Protein AF-A0A1J0TXA4-F1 (afdb_monomer_lite)

Secondary structure (DSSP, 8-state):
-HHHHHHHHTT---S--HHHHHHHHHHHHHHHHTT--HHHHHHHHHHHHHHHHHHTT----HHHHHHHHHHHHHHHT-

pLDDT: mean 95.33, std 2.93, range [82.0, 98.19]

Structure (mmCIF, N/CA/C/O backbone):
data_AF-A0A1J0TXA4-F1
#
_entry.id   AF-A0A1J0TXA4-F1
#
loop_
_atom_site.group_PDB
_atom_site.id
_atom_site.type_symbol
_atom_site.label_atom_id
_atom_site.label_alt_id
_atom_site.label_comp_id
_atom_site.label_asym_id
_atom_site.label_entity_id
_atom_site.label_seq_id
_atom_site.pdbx_PDB_ins_code
_atom_site.Cartn_x
_atom_site.Cartn_y
_atom_site.Cartn_z
_atom_site.occupancy
_atom_site.B_iso_or_equiv
_atom_site.auth_seq_id
_atom_site.auth_comp_id
_atom_site.auth_asym_id
_atom_site.auth_atom_id
_atom_site.pdbx_PDB_model_num
ATOM 1 N N . MET A 1 1 ? -2.430 11.173 -9.915 1.00 87.25 1 MET A N 1
ATOM 2 C CA . MET A 1 1 ? -3.084 11.177 -8.583 1.00 87.25 1 MET A CA 1
ATOM 3 C C . MET A 1 1 ? -1.984 11.134 -7.536 1.00 87.25 1 MET A C 1
ATOM 5 O O . MET A 1 1 ? -1.157 10.236 -7.633 1.00 87.25 1 MET A O 1
ATOM 9 N N . ARG A 1 2 ? -1.992 12.039 -6.542 1.00 90.25 2 ARG A N 1
ATOM 10 C CA . ARG A 1 2 ? -0.890 12.200 -5.567 1.00 90.25 2 ARG A CA 1
ATOM 11 C C . ARG A 1 2 ? -0.397 10.892 -4.944 1.00 90.25 2 ARG A C 1
ATOM 13 O O . ARG A 1 2 ? 0.785 10.595 -5.033 1.00 90.25 2 ARG A O 1
ATOM 20 N N . VAL A 1 3 ? -1.301 10.058 -4.423 1.00 93.25 3 VAL A N 1
ATOM 21 C CA . VAL A 1 3 ? -0.908 8.774 -3.817 1.00 93.25 3 VAL A CA 1
ATOM 22 C C . VAL A 1 3 ? -0.270 7.802 -4.815 1.00 93.25 3 VAL A C 1
ATOM 24 O O . VAL A 1 3 ? 0.703 7.139 -4.478 1.00 93.25 3 VAL A O 1
ATOM 27 N N . LYS A 1 4 ? -0.748 7.743 -6.068 1.00 94.06 4 LYS A N 1
ATOM 28 C CA . LYS A 1 4 ? -0.124 6.903 -7.106 1.00 94.06 4 LYS A CA 1
ATOM 29 C C . LYS A 1 4 ? 1.271 7.415 -7.458 1.00 94.06 4 LYS A C 1
ATOM 31 O O . LYS A 1 4 ? 2.190 6.614 -7.537 1.00 94.06 4 LYS A O 1
ATOM 36 N N . GLU A 1 5 ? 1.424 8.727 -7.623 1.00 94.38 5 GLU A N 1
ATOM 37 C CA . GLU A 1 5 ? 2.715 9.365 -7.916 1.00 94.38 5 GLU A CA 1
ATOM 38 C C . GLU A 1 5 ? 3.729 9.120 -6.785 1.00 94.38 5 GLU A C 1
ATOM 40 O O . GLU A 1 5 ? 4.885 8.797 -7.048 1.00 94.38 5 GLU A O 1
ATOM 45 N N . ALA A 1 6 ? 3.296 9.195 -5.523 1.00 95.94 6 ALA A N 1
ATOM 46 C CA . ALA A 1 6 ? 4.143 8.930 -4.361 1.00 95.94 6 ALA A CA 1
ATOM 47 C C . ALA A 1 6 ? 4.539 7.446 -4.225 1.00 95.94 6 ALA A C 1
ATOM 49 O O . ALA A 1 6 ? 5.688 7.129 -3.892 1.00 95.94 6 ALA A O 1
ATOM 50 N N . LEU A 1 7 ? 3.611 6.527 -4.513 1.00 95.69 7 LEU A N 1
ATOM 51 C CA . LEU A 1 7 ? 3.899 5.092 -4.540 1.00 95.69 7 LEU A CA 1
ATOM 52 C C . LEU A 1 7 ? 4.837 4.733 -5.700 1.00 95.69 7 LEU A C 1
ATOM 54 O O . LEU A 1 7 ? 5.773 3.961 -5.508 1.00 95.69 7 LEU A O 1
ATOM 58 N N . GLU A 1 8 ? 4.640 5.321 -6.879 1.00 95.31 8 GLU A N 1
ATOM 59 C CA . GLU A 1 8 ? 5.518 5.146 -8.041 1.00 95.31 8 GLU A CA 1
ATOM 60 C C . GLU A 1 8 ? 6.934 5.660 -7.751 1.00 95.31 8 GLU A C 1
ATOM 62 O O . GLU A 1 8 ? 7.905 4.937 -7.968 1.00 95.31 8 GLU A O 1
ATOM 67 N N . ALA A 1 9 ? 7.063 6.844 -7.139 1.00 94.31 9 ALA A N 1
ATOM 68 C CA . ALA A 1 9 ? 8.348 7.387 -6.692 1.00 94.31 9 ALA A CA 1
ATOM 69 C C . ALA A 1 9 ? 9.059 6.491 -5.659 1.00 94.31 9 ALA A C 1
ATOM 71 O O . ALA A 1 9 ? 10.286 6.506 -5.563 1.00 94.31 9 ALA A O 1
ATOM 72 N N . SER A 1 10 ? 8.297 5.693 -4.906 1.00 93.88 10 SER A N 1
ATOM 73 C CA . SER A 1 10 ? 8.821 4.720 -3.938 1.00 93.88 10 SER A CA 1
ATOM 74 C C . SER A 1 10 ? 9.075 3.332 -4.551 1.00 93.88 10 SER A C 1
ATOM 76 O O . SER A 1 10 ? 9.514 2.428 -3.844 1.00 93.88 10 SER A O 1
ATOM 78 N N . GLY A 1 11 ? 8.802 3.135 -5.847 1.00 95.38 11 GLY A N 1
ATOM 79 C CA . GLY A 1 11 ? 8.918 1.835 -6.511 1.00 95.38 11 GLY A CA 1
ATOM 80 C C . GLY A 1 11 ? 7.885 0.814 -6.022 1.00 95.38 11 GLY A C 1
ATOM 81 O O . GLY A 1 11 ? 8.212 -0.360 -5.877 1.00 95.38 11 GLY A O 1
ATOM 82 N N . LEU A 1 12 ? 6.669 1.273 -5.711 1.00 95.38 12 LEU A N 1
ATOM 83 C CA . LEU A 1 12 ? 5.559 0.479 -5.161 1.00 95.38 12 LEU A CA 1
ATOM 84 C C . LEU A 1 12 ? 4.302 0.514 -6.040 1.00 95.38 12 LEU A C 1
ATOM 86 O O . LEU A 1 12 ? 3.214 0.161 -5.590 1.00 95.38 12 LEU A O 1
ATOM 90 N N . VAL A 1 13 ? 4.450 0.932 -7.295 1.00 92.38 13 VAL A N 1
ATOM 91 C CA . VAL A 1 13 ? 3.440 0.845 -8.351 1.00 92.38 13 VAL A CA 1
ATOM 92 C C . VAL A 1 13 ? 4.171 0.523 -9.652 1.00 92.38 13 VAL A C 1
ATOM 94 O O . VAL A 1 13 ? 5.109 1.220 -10.033 1.00 92.38 13 VAL A O 1
ATOM 97 N N . ALA A 1 14 ? 3.729 -0.522 -10.345 1.00 85.38 14 ALA A N 1
ATOM 98 C CA . ALA A 1 14 ? 4.113 -0.825 -11.719 1.00 85.38 14 ALA A CA 1
ATOM 99 C C . ALA A 1 14 ? 2.924 -1.474 -12.423 1.00 85.38 14 ALA A C 1
ATOM 101 O O . ALA A 1 14 ? 2.253 -2.321 -11.837 1.00 85.38 14 ALA A O 1
ATOM 102 N N . ASP A 1 15 ? 2.653 -1.050 -13.657 1.00 82.00 15 ASP A N 1
ATOM 103 C CA . ASP A 1 15 ? 1.695 -1.688 -14.570 1.00 82.00 15 ASP A CA 1
ATOM 104 C C . ASP A 1 15 ? 0.267 -1.904 -14.018 1.00 82.00 15 ASP A C 1
ATOM 106 O O . ASP A 1 15 ? -0.466 -2.780 -14.479 1.00 82.00 15 ASP A O 1
ATOM 110 N N . VAL A 1 16 ? -0.168 -1.080 -13.056 1.00 86.50 16 VAL A N 1
ATOM 111 C CA . VAL A 1 16 ? -1.529 -1.108 -12.493 1.00 86.50 16 VAL A CA 1
ATOM 112 C C . VAL A 1 16 ? -2.316 0.166 -12.799 1.00 86.50 16 VAL A C 1
ATOM 114 O O . VAL A 1 16 ? -1.783 1.281 -12.865 1.00 86.50 16 VAL A O 1
ATOM 117 N N . THR A 1 17 ? -3.626 -0.008 -12.978 1.00 91.19 17 THR A N 1
ATOM 118 C CA . THR A 1 17 ? -4.555 1.096 -13.248 1.00 91.19 17 THR A CA 1
ATOM 119 C C . THR A 1 17 ? -4.748 1.981 -12.018 1.00 91.19 17 THR A C 1
ATOM 121 O O . THR A 1 17 ? -4.588 1.531 -10.881 1.00 91.19 17 THR A O 1
ATOM 124 N N . ASP A 1 18 ? -5.134 3.238 -12.240 1.00 92.81 18 ASP A N 1
ATOM 125 C CA . ASP A 1 18 ? -5.462 4.175 -11.159 1.00 92.81 18 ASP A CA 1
ATOM 126 C C . ASP A 1 18 ? -6.574 3.625 -10.253 1.00 92.81 18 ASP A C 1
ATOM 128 O O . ASP A 1 18 ? -6.469 3.732 -9.033 1.00 92.81 18 ASP A O 1
ATOM 132 N N . ASP A 1 19 ? -7.577 2.955 -10.830 1.00 94.50 19 ASP A N 1
ATOM 133 C CA . ASP A 1 19 ? -8.676 2.321 -10.091 1.00 94.50 19 ASP A CA 1
ATOM 134 C C . ASP A 1 19 ? -8.183 1.198 -9.171 1.00 94.50 19 ASP A C 1
ATOM 136 O O . ASP A 1 19 ? -8.658 1.056 -8.043 1.00 94.50 19 ASP A O 1
ATOM 140 N N . THR A 1 20 ? -7.194 0.416 -9.617 1.00 93.31 20 THR A N 1
ATOM 141 C CA . THR A 1 20 ? -6.565 -0.621 -8.788 1.00 93.31 20 THR A CA 1
ATOM 142 C C . THR A 1 20 ? -5.830 -0.002 -7.604 1.00 93.31 20 THR A C 1
ATOM 144 O O . THR A 1 20 ? -6.021 -0.444 -6.472 1.00 93.31 20 THR A O 1
ATOM 147 N N . VAL A 1 21 ? -5.030 1.043 -7.844 1.00 94.81 21 VAL A N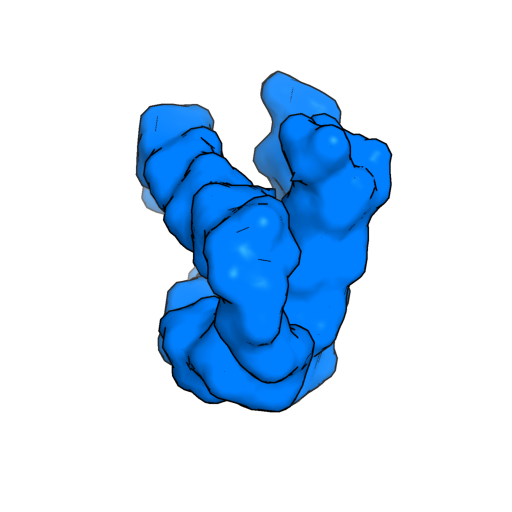 1
ATOM 148 C CA . VAL A 1 21 ? -4.319 1.753 -6.768 1.00 94.81 21 VAL A CA 1
ATOM 149 C C . VAL A 1 21 ? -5.322 2.330 -5.771 1.00 94.81 21 VAL A C 1
ATOM 151 O O . VAL A 1 21 ? -5.173 2.112 -4.569 1.00 94.81 21 VAL A O 1
ATOM 154 N N . LEU A 1 22 ? -6.379 2.986 -6.266 1.00 96.00 22 LEU A N 1
ATOM 155 C CA . LEU A 1 22 ? -7.466 3.550 -5.463 1.00 96.00 22 LEU A CA 1
ATOM 156 C C . LEU A 1 22 ? -8.165 2.505 -4.593 1.00 96.00 22 LEU A C 1
ATOM 158 O O . LEU A 1 22 ? -8.405 2.759 -3.413 1.00 96.00 22 LEU A O 1
ATOM 162 N N . ALA A 1 23 ? -8.487 1.336 -5.146 1.00 96.19 23 ALA A N 1
ATOM 163 C CA . ALA A 1 23 ? -9.146 0.269 -4.400 1.00 96.19 23 ALA A CA 1
ATOM 164 C C . ALA A 1 23 ? -8.292 -0.211 -3.216 1.00 96.19 23 ALA A C 1
ATOM 166 O O . ALA A 1 23 ? -8.816 -0.392 -2.115 1.00 96.19 23 ALA A O 1
ATOM 167 N N . VAL A 1 24 ? -6.977 -0.360 -3.417 1.00 95.25 24 VAL A N 1
ATOM 168 C CA . VAL A 1 24 ? -6.050 -0.793 -2.361 1.00 95.25 24 VAL A CA 1
ATOM 169 C C . VAL A 1 24 ? -5.919 0.272 -1.274 1.00 95.25 24 VAL A C 1
ATOM 171 O O . VAL A 1 24 ? -6.127 -0.035 -0.101 1.00 95.25 24 VAL A O 1
ATOM 174 N N . VAL A 1 25 ? -5.620 1.527 -1.634 1.00 96.75 25 VAL A N 1
ATOM 175 C CA . VAL A 1 25 ? -5.431 2.598 -0.632 1.00 96.75 25 VAL A CA 1
ATOM 176 C C . VAL A 1 25 ? -6.722 2.890 0.132 1.00 96.75 25 VAL A C 1
ATOM 178 O O . VAL A 1 25 ? -6.682 3.130 1.337 1.00 96.75 25 VAL A O 1
ATOM 181 N N . ARG A 1 26 ? -7.883 2.774 -0.525 1.00 97.19 26 ARG A N 1
ATOM 182 C CA . ARG A 1 26 ? -9.183 2.888 0.138 1.00 97.19 26 ARG A CA 1
ATOM 183 C C . ARG A 1 26 ? -9.412 1.761 1.136 1.00 97.19 26 ARG A C 1
ATOM 185 O O . ARG A 1 26 ? -9.792 2.053 2.264 1.00 97.19 26 ARG A O 1
ATOM 192 N N . GLY A 1 27 ? -9.131 0.514 0.757 1.00 97.06 27 GLY A N 1
ATOM 193 C CA . GLY A 1 27 ? -9.223 -0.631 1.666 1.00 97.06 27 GLY A CA 1
ATOM 194 C C . GLY A 1 27 ? -8.338 -0.461 2.903 1.00 97.06 27 GLY A C 1
ATOM 195 O O . GLY A 1 27 ? -8.812 -0.641 4.023 1.00 97.06 27 GLY A O 1
ATOM 196 N N . VAL A 1 28 ? -7.094 -0.013 2.712 1.00 97.25 28 VAL A N 1
ATOM 197 C CA . VAL A 1 28 ? -6.163 0.295 3.809 1.00 97.25 28 VAL A CA 1
ATOM 198 C C . VAL A 1 28 ? -6.730 1.380 4.733 1.00 97.25 28 VAL A C 1
ATOM 200 O O . VAL A 1 28 ? -6.811 1.169 5.943 1.00 97.25 28 VAL A O 1
ATOM 203 N N . CYS A 1 29 ? -7.177 2.520 4.194 1.00 97.25 29 CYS A N 1
ATOM 204 C CA . CYS A 1 29 ? -7.741 3.588 5.026 1.00 97.25 29 CYS A CA 1
ATOM 205 C C . CYS A 1 29 ? -9.039 3.162 5.729 1.00 97.25 29 CYS A C 1
ATOM 207 O O . CYS A 1 29 ? -9.272 3.571 6.865 1.00 97.25 29 CYS A O 1
ATOM 209 N N . ASP A 1 30 ? -9.880 2.342 5.096 1.00 98.00 30 ASP A N 1
ATOM 210 C CA . ASP A 1 30 ? -11.112 1.834 5.706 1.00 98.00 30 ASP A CA 1
ATOM 211 C C . ASP A 1 30 ? -10.802 0.902 6.891 1.00 98.00 30 ASP A C 1
ATOM 213 O O . ASP A 1 30 ? -11.430 1.030 7.944 1.00 98.00 30 ASP A O 1
ATOM 217 N N . GLN A 1 31 ? -9.782 0.041 6.783 1.00 97.50 31 GLN A N 1
ATOM 218 C CA . GLN A 1 31 ? -9.304 -0.779 7.905 1.00 97.50 31 GLN A CA 1
ATOM 219 C C . GLN A 1 31 ? -8.758 0.079 9.055 1.00 97.50 31 GLN A C 1
ATOM 221 O O . GLN A 1 31 ? -9.118 -0.145 10.213 1.00 97.50 31 GLN A O 1
ATOM 226 N N . LEU A 1 32 ? -7.942 1.095 8.750 1.00 95.94 32 LEU A N 1
ATOM 227 C CA . LEU A 1 32 ? -7.413 2.016 9.762 1.00 95.94 32 LEU A CA 1
ATOM 228 C C . LEU A 1 32 ? -8.537 2.780 10.479 1.00 95.94 32 LEU A C 1
ATOM 230 O O . LEU A 1 32 ? -8.536 2.867 11.706 1.00 95.94 32 LEU A O 1
ATOM 234 N N . ARG A 1 33 ? -9.532 3.293 9.740 1.00 97.19 33 ARG A N 1
ATOM 235 C CA . ARG A 1 33 ? -10.698 3.991 10.319 1.00 97.19 33 ARG A CA 1
ATOM 236 C C . ARG A 1 33 ? -11.571 3.071 11.168 1.00 97.19 33 ARG A C 1
ATOM 238 O O . ARG A 1 33 ? -12.157 3.529 12.144 1.00 97.19 33 ARG A O 1
ATOM 245 N N . ALA A 1 34 ? -11.649 1.789 10.816 1.00 97.44 34 ALA A N 1
ATOM 246 C CA . ALA A 1 34 ? -12.346 0.777 11.603 1.00 97.44 34 ALA A CA 1
ATOM 247 C C . ALA A 1 34 ? -11.586 0.366 12.881 1.00 97.44 34 ALA A C 1
ATOM 249 O O . ALA A 1 34 ? -12.112 -0.416 13.670 1.00 97.44 34 ALA A O 1
ATOM 250 N N . GLY A 1 35 ? -10.371 0.883 13.101 1.00 97.31 35 GLY A N 1
ATOM 251 C CA . GLY A 1 35 ? -9.556 0.566 14.272 1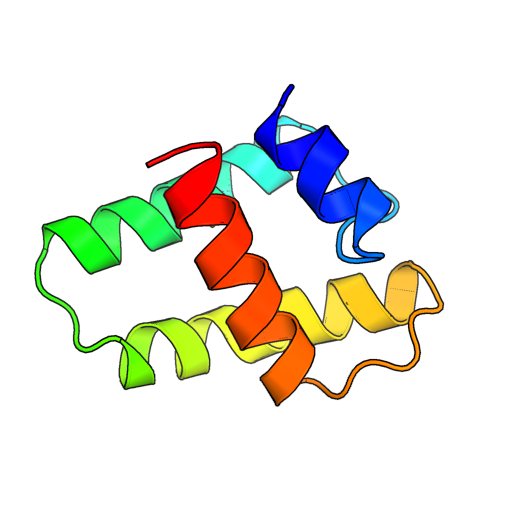.00 97.31 35 GLY A CA 1
ATOM 252 C C . GLY A 1 35 ? -8.872 -0.800 14.197 1.00 97.31 35 GLY A C 1
ATOM 253 O O . GLY A 1 35 ? -8.506 -1.350 15.235 1.00 97.31 35 GLY A O 1
ATOM 254 N N . VAL A 1 36 ? -8.704 -1.360 12.992 1.00 97.75 36 VAL A N 1
ATOM 255 C CA . VAL A 1 36 ? -7.921 -2.588 12.800 1.00 97.75 36 VAL A CA 1
ATOM 256 C C . VAL A 1 36 ? -6.476 -2.324 13.246 1.00 97.75 36 VAL A C 1
ATOM 258 O O . VAL A 1 36 ? -5.906 -1.305 12.843 1.00 97.75 36 VAL A O 1
ATOM 261 N N . PRO A 1 37 ? -5.864 -3.207 14.060 1.00 97.81 37 PRO A N 1
ATOM 262 C CA . PRO A 1 37 ? -4.474 -3.050 14.466 1.00 97.81 37 PRO A CA 1
ATOM 263 C C . PRO A 1 37 ? -3.547 -2.916 13.258 1.00 97.81 37 PRO A C 1
ATOM 265 O O . PRO A 1 37 ? -3.652 -3.671 12.294 1.00 97.81 37 PRO A O 1
ATOM 268 N N . GLU A 1 38 ? -2.600 -1.981 13.327 1.00 96.56 38 GLU A N 1
ATOM 269 C CA . GLU A 1 38 ? -1.705 -1.672 12.207 1.00 96.56 38 GLU A CA 1
ATOM 270 C C . GLU A 1 38 ? -0.926 -2.899 11.716 1.00 96.56 38 GLU A C 1
ATOM 272 O O . GLU A 1 38 ? -0.806 -3.122 10.514 1.00 96.56 38 GLU A O 1
ATOM 277 N N . HIS A 1 39 ? -0.479 -3.747 12.645 1.00 97.12 39 HIS A N 1
ATOM 278 C CA . HIS A 1 39 ? 0.155 -5.026 12.334 1.00 97.12 39 HIS A CA 1
ATOM 279 C C . HIS A 1 39 ? -0.708 -5.902 11.407 1.00 97.12 39 HIS A C 1
ATOM 281 O O . HIS A 1 39 ? -0.192 -6.489 10.459 1.00 97.12 39 HIS A O 1
ATOM 287 N N . ASP A 1 40 ? -2.021 -5.960 11.627 1.00 98.12 40 ASP A N 1
ATOM 288 C CA . ASP A 1 40 ? -2.924 -6.805 10.840 1.00 98.12 40 ASP A CA 1
ATOM 289 C C . ASP A 1 40 ? -3.198 -6.197 9.454 1.00 98.12 40 ASP A C 1
ATOM 291 O O . ASP A 1 40 ? -3.328 -6.917 8.456 1.00 98.12 40 ASP A O 1
ATOM 295 N N . VAL A 1 41 ? -3.204 -4.861 9.362 1.00 97.94 41 VAL A N 1
ATOM 296 C CA . VAL A 1 41 ? -3.220 -4.141 8.079 1.00 97.94 41 VAL A CA 1
ATOM 297 C C . VAL A 1 41 ? -1.950 -4.450 7.289 1.00 97.94 41 VAL A C 1
ATOM 299 O O . VAL A 1 41 ? -2.036 -4.813 6.117 1.00 97.94 41 VAL A O 1
ATOM 302 N N . LEU A 1 42 ? -0.779 -4.389 7.930 1.00 98.19 42 LEU A N 1
ATOM 303 C CA . LEU A 1 42 ? 0.505 -4.710 7.304 1.00 98.19 42 LEU A CA 1
ATOM 304 C C . LEU A 1 42 ? 0.554 -6.159 6.812 1.00 98.19 42 LEU A C 1
ATOM 306 O O . LEU A 1 42 ? 0.962 -6.390 5.677 1.00 98.19 42 LEU A O 1
ATOM 310 N N . VAL A 1 43 ? 0.076 -7.125 7.604 1.00 97.31 43 VAL A N 1
ATOM 311 C CA . VAL A 1 43 ? -0.027 -8.538 7.189 1.00 97.31 43 VAL A CA 1
ATOM 312 C C . VAL A 1 43 ? -0.870 -8.686 5.920 1.00 97.31 43 VA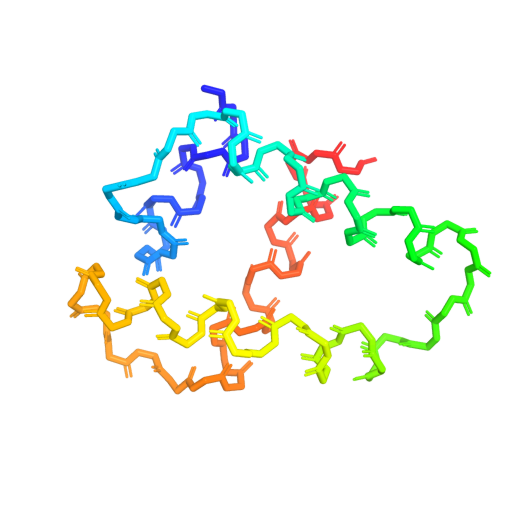L A C 1
ATOM 314 O O . VAL A 1 43 ? -0.488 -9.421 5.007 1.00 97.31 43 VAL A O 1
ATOM 317 N N . THR A 1 44 ? -1.989 -7.964 5.838 1.00 95.50 44 THR A N 1
ATOM 318 C CA . THR A 1 44 ? -2.896 -8.006 4.680 1.00 95.50 44 THR A CA 1
ATOM 319 C C . THR A 1 44 ? -2.294 -7.311 3.452 1.00 95.50 44 THR A C 1
ATOM 321 O O . THR A 1 44 ? -2.449 -7.784 2.327 1.00 95.50 44 THR A O 1
ATOM 324 N N . LEU A 1 45 ? -1.581 -6.202 3.660 1.00 96.62 45 LEU A N 1
ATOM 325 C CA . LEU A 1 45 ? -0.992 -5.377 2.604 1.00 96.62 45 LEU A CA 1
ATOM 326 C C . LEU A 1 45 ? 0.297 -5.975 2.024 1.00 96.62 45 LEU A C 1
ATOM 328 O O . LEU A 1 45 ? 0.613 -5.768 0.852 1.00 96.62 45 LEU A O 1
ATOM 332 N N . ARG A 1 46 ? 1.026 -6.752 2.826 1.00 97.69 46 ARG A N 1
ATOM 333 C CA . ARG A 1 46 ? 2.316 -7.358 2.484 1.00 97.69 46 ARG A CA 1
ATOM 334 C C . ARG A 1 46 ? 2.383 -8.039 1.114 1.00 97.69 46 ARG A C 1
ATOM 336 O O . ARG A 1 46 ? 3.297 -7.703 0.365 1.00 97.69 46 ARG A O 1
ATOM 343 N N . PRO A 1 47 ? 1.484 -8.968 0.732 1.00 96.50 47 PRO A N 1
ATOM 344 C CA . PRO A 1 47 ? 1.558 -9.600 -0.587 1.00 96.50 47 PRO A CA 1
ATOM 345 C C . PRO A 1 47 ? 1.386 -8.601 -1.741 1.00 96.50 47 PRO A C 1
ATOM 347 O O . PRO A 1 47 ? 2.042 -8.747 -2.771 1.00 96.50 47 PRO A O 1
ATOM 350 N N . ILE A 1 48 ? 0.554 -7.570 -1.565 1.00 94.81 48 ILE A N 1
ATOM 351 C CA . ILE A 1 48 ? 0.322 -6.528 -2.574 1.00 94.81 48 ILE A CA 1
ATOM 352 C C . ILE A 1 48 ? 1.581 -5.672 -2.731 1.00 94.81 48 ILE A C 1
ATOM 354 O O . ILE A 1 48 ? 2.063 -5.474 -3.845 1.00 94.81 48 ILE A O 1
ATOM 358 N N . ALA A 1 49 ? 2.151 -5.218 -1.615 1.00 95.56 49 ALA A N 1
ATOM 359 C CA . ALA A 1 49 ? 3.352 -4.395 -1.624 1.00 95.56 49 ALA A CA 1
ATOM 360 C C . ALA A 1 49 ? 4.586 -5.163 -2.128 1.00 95.56 49 ALA A C 1
ATOM 362 O O . ALA A 1 49 ? 5.392 -4.607 -2.868 1.00 95.56 49 ALA A O 1
ATOM 363 N N . ALA A 1 50 ? 4.707 -6.453 -1.798 1.00 96.25 50 ALA A N 1
ATOM 364 C CA . ALA A 1 50 ? 5.765 -7.320 -2.314 1.00 96.25 50 ALA A CA 1
ATOM 365 C C . ALA A 1 50 ? 5.670 -7.510 -3.835 1.00 96.25 50 ALA A C 1
ATOM 367 O O . ALA A 1 50 ? 6.685 -7.430 -4.528 1.00 96.25 50 ALA A O 1
ATOM 368 N N . TYR A 1 51 ? 4.459 -7.733 -4.359 1.00 94.25 51 TYR A N 1
ATOM 369 C CA . TYR A 1 51 ? 4.231 -7.789 -5.802 1.00 94.25 51 TYR A CA 1
ATOM 370 C C . TYR A 1 51 ? 4.624 -6.470 -6.467 1.00 94.25 51 TYR A C 1
ATOM 372 O O . TYR A 1 51 ? 5.380 -6.481 -7.435 1.00 94.25 51 TYR A O 1
ATOM 380 N N . ALA A 1 52 ? 4.161 -5.344 -5.920 1.00 94.00 52 ALA A N 1
ATOM 381 C CA . ALA A 1 52 ? 4.436 -4.036 -6.488 1.00 94.00 52 ALA A CA 1
ATOM 382 C C . ALA A 1 52 ? 5.939 -3.711 -6.488 1.00 94.00 52 ALA A C 1
ATOM 384 O O . ALA A 1 52 ? 6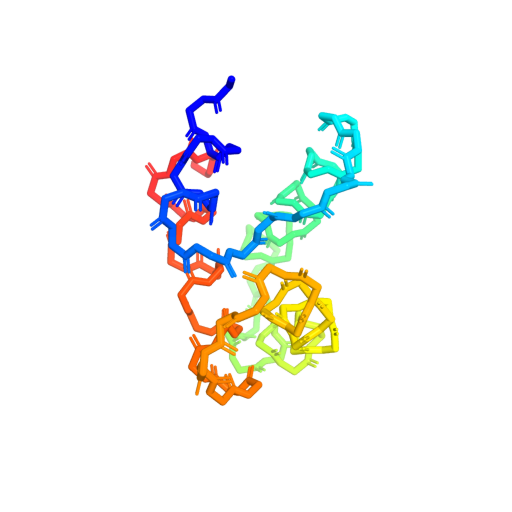.475 -3.329 -7.522 1.00 94.00 52 ALA A O 1
ATOM 385 N N . ALA A 1 53 ? 6.638 -3.972 -5.378 1.00 95.75 53 ALA A N 1
ATOM 386 C CA . ALA A 1 53 ? 8.087 -3.817 -5.292 1.00 95.75 53 ALA A CA 1
ATOM 387 C C . ALA A 1 53 ? 8.823 -4.675 -6.335 1.00 95.75 53 ALA A C 1
ATOM 389 O O . ALA A 1 53 ? 9.701 -4.176 -7.038 1.00 95.75 53 ALA A O 1
ATOM 390 N N . GLY A 1 54 ? 8.442 -5.949 -6.479 1.00 95.62 54 GLY A N 1
ATOM 391 C CA . GLY A 1 54 ? 9.040 -6.848 -7.467 1.00 95.62 54 GLY A CA 1
ATOM 392 C C . GLY A 1 54 ? 8.784 -6.408 -8.911 1.00 95.62 54 GLY A C 1
ATOM 393 O O . GLY A 1 54 ? 9.711 -6.402 -9.720 1.00 95.62 54 GLY A O 1
ATOM 394 N N . ALA A 1 55 ? 7.554 -5.996 -9.224 1.00 94.31 55 ALA A N 1
ATOM 395 C CA . ALA A 1 55 ? 7.165 -5.524 -10.552 1.00 94.31 55 ALA A CA 1
ATOM 396 C C . ALA A 1 55 ? 7.872 -4.211 -10.934 1.00 94.31 55 ALA A C 1
ATOM 398 O O . ALA A 1 55 ? 8.297 -4.052 -12.075 1.00 94.31 55 ALA A O 1
ATOM 399 N N . SER A 1 56 ? 8.081 -3.308 -9.973 1.00 93.94 56 SER A N 1
ATOM 400 C CA . SER A 1 56 ? 8.831 -2.060 -10.166 1.00 93.94 56 SER A CA 1
ATOM 401 C C . SER A 1 56 ? 10.359 -2.245 -10.150 1.00 93.94 56 SER A C 1
ATOM 403 O O . SER A 1 56 ? 11.093 -1.266 -10.282 1.00 93.94 56 SER A O 1
ATOM 405 N N . GLY A 1 57 ? 10.873 -3.465 -9.948 1.00 94.56 57 GLY A N 1
ATOM 406 C CA . GLY A 1 57 ? 12.314 -3.726 -9.821 1.00 94.56 57 GLY A CA 1
ATOM 407 C C . GLY A 1 57 ? 12.949 -3.165 -8.539 1.00 94.56 57 GLY A C 1
ATOM 408 O O . GLY A 1 57 ? 14.175 -3.043 -8.454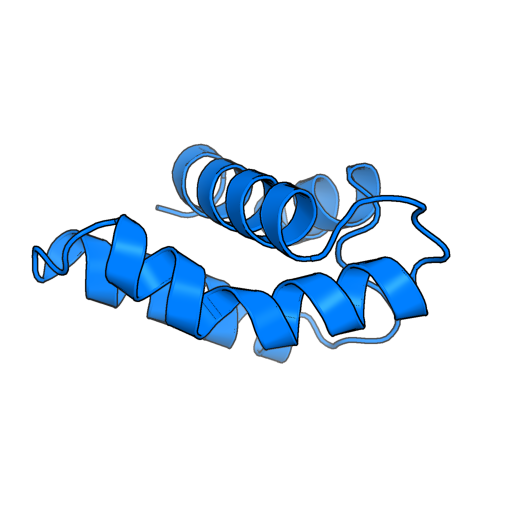 1.00 94.56 57 GLY A O 1
ATOM 409 N N . SER A 1 58 ? 12.132 -2.817 -7.543 1.00 94.50 58 SER A N 1
ATOM 410 C CA . SER A 1 58 ? 12.587 -2.365 -6.231 1.00 94.50 58 SER A CA 1
ATOM 411 C C . SER A 1 58 ? 13.295 -3.495 -5.479 1.00 94.50 58 SER A C 1
ATOM 413 O O . SER A 1 58 ? 12.960 -4.672 -5.602 1.00 94.50 58 SER A O 1
ATOM 415 N N . ARG A 1 59 ? 14.293 -3.130 -4.666 1.00 94.31 59 ARG A N 1
ATOM 416 C CA . ARG A 1 59 ? 15.029 -4.066 -3.794 1.00 94.31 59 ARG A CA 1
ATOM 417 C C . ARG A 1 59 ? 14.459 -4.141 -2.377 1.00 94.31 59 ARG A C 1
ATOM 419 O O . ARG A 1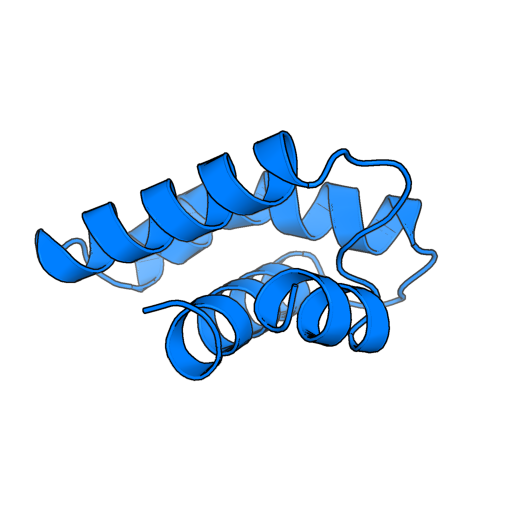 59 ? 15.080 -4.757 -1.515 1.00 94.31 59 ARG A O 1
ATOM 426 N N . MET A 1 60 ? 13.333 -3.476 -2.121 1.00 95.81 60 MET A N 1
ATOM 427 C CA . MET A 1 60 ? 12.695 -3.478 -0.807 1.00 95.81 60 MET A CA 1
ATOM 428 C C . MET A 1 60 ? 12.269 -4.890 -0.409 1.00 95.81 60 MET A C 1
ATOM 430 O O . MET A 1 60 ? 11.800 -5.672 -1.239 1.00 95.81 60 MET A O 1
ATOM 434 N N . SER A 1 61 ? 12.413 -5.206 0.878 1.00 96.94 61 SER A N 1
ATOM 435 C CA . SER A 1 61 ? 11.796 -6.408 1.426 1.00 96.94 61 SER A CA 1
ATOM 436 C C . SER A 1 61 ? 10.269 -6.274 1.382 1.00 96.94 61 SER A C 1
ATOM 438 O O . SER A 1 61 ? 9.731 -5.169 1.313 1.00 96.94 61 SER A O 1
ATOM 440 N N . ALA A 1 62 ? 9.553 -7.397 1.445 1.00 95.81 62 ALA A N 1
ATOM 441 C CA . ALA A 1 62 ? 8.091 -7.379 1.505 1.00 95.81 62 ALA A CA 1
ATOM 442 C C . ALA A 1 62 ? 7.562 -6.579 2.710 1.00 95.81 62 ALA A C 1
ATOM 444 O O . ALA A 1 62 ? 6.525 -5.927 2.603 1.00 95.81 62 ALA A O 1
ATOM 445 N N . ASP A 1 63 ? 8.278 -6.623 3.836 1.00 97.62 63 ASP A N 1
ATOM 446 C CA . ASP A 1 63 ? 7.890 -5.942 5.072 1.00 97.62 63 ASP A CA 1
ATOM 447 C C . ASP A 1 63 ? 8.111 -4.429 4.946 1.00 97.62 63 ASP A C 1
ATOM 449 O O . ASP A 1 63 ? 7.199 -3.651 5.224 1.00 97.62 63 ASP A O 1
ATOM 453 N N . ASP A 1 64 ? 9.269 -4.012 4.422 1.00 98.12 64 ASP A N 1
ATOM 454 C CA . ASP A 1 64 ? 9.559 -2.595 4.173 1.00 98.12 64 ASP A CA 1
ATOM 455 C C . ASP A 1 64 ? 8.615 -2.013 3.118 1.00 98.12 64 ASP A C 1
ATOM 457 O O . ASP A 1 64 ? 8.147 -0.882 3.246 1.00 98.12 64 ASP A O 1
ATOM 461 N N . ALA A 1 65 ? 8.312 -2.787 2.072 1.00 97.75 65 ALA A N 1
ATOM 462 C CA . ALA A 1 65 ? 7.374 -2.386 1.034 1.00 97.75 65 ALA A CA 1
ATOM 463 C C . ALA A 1 65 ? 5.974 -2.173 1.622 1.00 97.75 65 ALA A C 1
ATOM 465 O O . ALA A 1 65 ? 5.333 -1.170 1.319 1.00 97.75 65 ALA A O 1
ATOM 466 N N . ALA A 1 66 ? 5.506 -3.079 2.488 1.00 98.06 66 ALA A N 1
ATOM 467 C CA . ALA A 1 66 ? 4.212 -2.951 3.155 1.00 98.06 66 ALA A CA 1
ATOM 468 C C . ALA A 1 66 ? 4.157 -1.717 4.060 1.00 98.06 66 ALA A C 1
ATOM 470 O O . ALA A 1 66 ? 3.199 -0.947 3.987 1.00 98.06 66 ALA A O 1
ATOM 471 N N . ALA A 1 67 ? 5.199 -1.506 4.870 1.00 98.12 67 ALA A N 1
ATOM 472 C CA . ALA A 1 67 ? 5.306 -0.351 5.753 1.00 98.12 67 ALA A CA 1
ATOM 473 C C . ALA A 1 67 ? 5.281 0.963 4.962 1.00 98.12 67 ALA A C 1
ATOM 475 O O . ALA A 1 67 ? 4.482 1.851 5.259 1.00 98.12 67 ALA A O 1
ATOM 476 N N . ARG A 1 68 ? 6.081 1.057 3.894 1.00 97.94 68 ARG A N 1
ATOM 477 C CA . ARG A 1 68 ? 6.139 2.252 3.046 1.00 97.94 68 ARG A CA 1
ATOM 478 C C . ARG A 1 68 ? 4.845 2.487 2.268 1.00 97.94 68 ARG A C 1
ATOM 480 O O . ARG A 1 68 ? 4.430 3.634 2.105 1.00 97.94 68 ARG A O 1
ATOM 487 N N . TYR A 1 69 ? 4.187 1.425 1.803 1.00 97.25 69 TYR A N 1
ATOM 488 C CA . TYR A 1 69 ? 2.890 1.531 1.132 1.00 97.25 69 TYR A CA 1
ATOM 489 C C . TYR A 1 69 ? 1.828 2.077 2.094 1.00 97.25 69 TYR A C 1
ATOM 491 O O . TYR A 1 69 ? 1.084 2.991 1.737 1.00 97.25 69 TYR A O 1
ATOM 499 N N . LEU A 1 70 ? 1.776 1.552 3.324 1.00 97.88 70 LEU A N 1
ATOM 500 C CA . LEU A 1 70 ? 0.863 2.016 4.369 1.00 97.88 70 LEU A CA 1
ATOM 501 C C . LEU A 1 70 ? 1.111 3.485 4.735 1.00 97.88 70 LEU A C 1
ATOM 503 O O . LEU A 1 70 ? 0.160 4.260 4.814 1.00 97.88 70 LEU A O 1
ATOM 507 N N . GLU A 1 71 ? 2.372 3.866 4.945 1.00 97.69 71 GLU A N 1
ATOM 508 C CA . GLU A 1 71 ? 2.777 5.248 5.222 1.00 97.69 71 GLU A CA 1
ATOM 509 C C . GLU A 1 71 ? 2.318 6.184 4.097 1.00 97.69 71 GLU A C 1
ATOM 511 O O . GLU A 1 71 ? 1.585 7.137 4.348 1.00 97.69 71 GLU A O 1
ATOM 516 N N . THR A 1 72 ? 2.627 5.839 2.844 1.00 97.25 72 THR A N 1
ATOM 517 C CA . THR A 1 72 ? 2.231 6.635 1.672 1.00 97.25 72 THR A CA 1
ATOM 518 C C . THR A 1 72 ? 0.710 6.768 1.562 1.00 97.25 72 THR A C 1
ATOM 520 O O . THR A 1 72 ? 0.198 7.842 1.254 1.00 97.25 72 THR A O 1
ATOM 523 N N . ALA A 1 73 ? -0.041 5.695 1.838 1.00 95.88 73 ALA A N 1
ATOM 524 C CA . ALA A 1 73 ? -1.500 5.750 1.837 1.00 95.88 73 ALA A CA 1
ATOM 525 C C . ALA A 1 73 ? -2.039 6.706 2.917 1.00 95.88 73 ALA A C 1
ATOM 527 O O . ALA A 1 73 ? -3.003 7.423 2.657 1.00 95.88 73 ALA A O 1
ATOM 528 N N . ARG A 1 74 ? -1.416 6.748 4.103 1.00 95.69 74 ARG A N 1
ATOM 529 C CA . ARG A 1 74 ? -1.804 7.650 5.202 1.00 95.69 74 ARG A CA 1
ATOM 530 C C . ARG A 1 74 ? -1.469 9.110 4.934 1.00 95.69 74 ARG A C 1
ATOM 532 O O . ARG A 1 74 ? -2.216 9.967 5.379 1.00 95.69 74 ARG A O 1
ATOM 539 N N . GLU A 1 75 ? -0.355 9.381 4.268 1.00 95.56 75 GLU A N 1
ATOM 540 C CA . GLU A 1 75 ? 0.108 10.747 3.997 1.00 95.56 75 GLU A CA 1
ATOM 541 C C . GLU A 1 75 ? -0.624 11.389 2.812 1.00 95.56 75 GLU A C 1
ATOM 543 O O . GLU A 1 75 ? -0.890 12.589 2.823 1.00 95.56 75 GLU A O 1
ATOM 548 N N . GLU A 1 76 ? -0.951 10.592 1.790 1.00 95.56 76 GLU A N 1
ATOM 549 C CA . GLU A 1 76 ? -1.374 11.108 0.482 1.00 95.56 76 GLU A CA 1
ATOM 550 C C . GLU A 1 76 ? -2.828 10.779 0.107 1.00 95.56 76 GLU A C 1
ATOM 552 O O . GLU A 1 76 ? -3.299 11.221 -0.949 1.00 95.56 76 GLU A O 1
ATOM 557 N N . TYR A 1 77 ? -3.545 9.980 0.909 1.00 94.69 77 TYR A N 1
ATOM 558 C CA . TYR A 1 77 ? -4.913 9.553 0.585 1.00 94.69 77 TYR A CA 1
ATOM 559 C C . TYR A 1 77 ? -5.871 9.474 1.777 1.00 94.69 77 TYR A C 1
ATOM 561 O O . TYR A 1 77 ? -7.028 9.888 1.637 1.00 94.69 77 TYR A O 1
ATOM 569 N N . CYS A 1 78 ? -5.438 8.908 2.908 1.00 92.69 78 CYS A N 1
ATOM 570 C CA . CYS A 1 78 ? -6.187 9.056 4.150 1.00 92.69 78 CYS A CA 1
ATOM 571 C C . CYS A 1 78 ? -6.150 10.538 4.599 1.00 92.69 78 CYS A C 1
ATOM 573 O O . CYS A 1 78 ? -7.092 10.890 5.337 1.00 92.69 78 CYS A O 1
#

Sequence (78 aa):
MRVKEALEASGLVADVTDDTVLAVVRGVCDQLRAGVPEHDVLVTLRPIAAYAAGASGSRMSADDAAARYLETAREEYC

Foldseek 3Di:
DQLQVQCVVVQQADPDDPVVLVVLLVVLVVCVVVVPPPVVSLVVCLVSQCVSNVRSVHPDDSSRSSVSNSVSSVVGPD

Radius of gyration: 11.18 Å; chains: 1; bounding box: 27×22×29 Å